Protein AF-A0A7R9GTG5-F1 (afdb_monomer)

Foldseek 3Di:
DWPFDPPDDDDPDDDTDTDDDLCLFVVLLVVLVVVVVVCCVVVVDPPVNDDPVVSVVSNCVVPVDAQAQEDEDEDDDPDPSRPHVSSPPNHDYHYDDHPPPDDPVNVVVSVVVSVPDDDPVVD

InterPro domains:
  IPR036424 Decaprenyl diphosphate synthase-like superfamily [G3DSA:3.40.1180.10] (3-123)
  IPR036424 Decaprenyl diphosphate synthase-like superfamily [SSF64005] (9-117)
  IPR038887 Dehydrodolichyl diphosphate synthase complex subunit Nus1 [PTHR21528] (13-123)

Nearest PDB structures (foldseek):
  7pb1-assembly1_B-2  TM=9.617E-01  e=1.002E-09  Homo sapiens
  6w2l-assembly1_B  TM=9.628E-01  e=1.300E-09  Homo sapiens
  6z1n-assembly1_B-2  TM=9.563E-01  e=3.032E-09  Homo sapiens
  7pb0-assembly1_B-2  TM=9.603E-01  e=3.686E-09  Homo sapiens
  7pax-assembly1_B-2  TM=9.584E-01  e=4.199E-09  Homo sapiens

Radius of gyration: 17.96 Å; Cα contacts (8 Å, |Δi|>4): 85; chains: 1; bounding box: 39×40×47 Å

Solvent-accessible surface area (backbone atoms only — not comparable to full-atom values): 7973 Å² total; per-residue (Å²): 130,84,66,75,71,81,78,90,69,97,56,101,69,87,82,85,66,84,77,85,55,65,57,62,10,66,50,43,54,51,53,51,51,54,49,51,55,48,36,41,72,72,67,77,39,57,79,89,66,69,47,71,65,54,54,49,50,54,49,44,73,76,44,89,61,78,65,48,64,71,41,80,48,60,48,92,66,94,69,70,80,50,58,40,68,78,48,49,76,79,35,45,79,44,84,35,77,55,78,72,87,68,49,70,68,62,55,49,52,52,52,53,55,56,73,69,58,82,86,56,91,91,108

Sequence (123 aa):
MIVSVQTGITSLNKFQVNILSWRDGRGGLVDITSRLCRLVKTAEVKTCEIDQDLIGSLIHSEVNIPDPDLAIYCGKTCSTFGLLPWQIRVTEFLHLPTHHNINVKEFLSLLDRFGCCEQRFGK

Structure (mmCIF, N/CA/C/O backbone):
data_AF-A0A7R9GTG5-F1
#
_entry.id   AF-A0A7R9GTG5-F1
#
loop_
_atom_site.group_PDB
_atom_site.id
_atom_site.type_symbol
_atom_site.label_atom_id
_atom_site.label_alt_id
_atom_site.label_comp_id
_atom_site.label_asym_id
_atom_site.label_entity_id
_atom_site.label_seq_id
_atom_site.pdbx_PDB_ins_code
_atom_site.Cartn_x
_atom_site.Cartn_y
_atom_site.Cartn_z
_atom_site.occupancy
_atom_site.B_iso_or_equiv
_atom_site.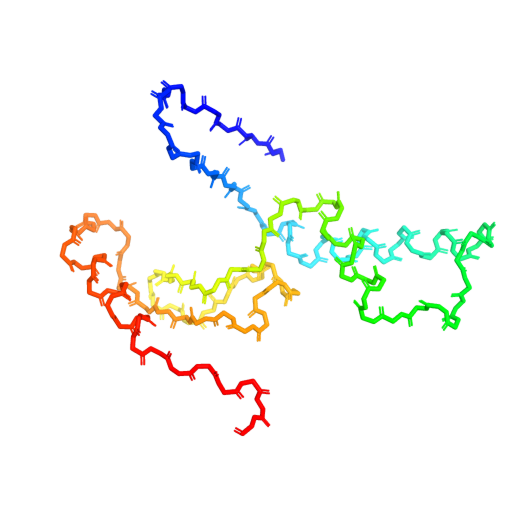auth_seq_id
_atom_site.auth_comp_id
_atom_site.auth_asym_id
_atom_site.auth_atom_id
_atom_site.pdbx_PDB_model_num
ATOM 1 N N . MET A 1 1 ? -2.806 17.246 -1.566 1.00 23.09 1 MET A N 1
ATOM 2 C CA . MET A 1 1 ? -3.626 17.931 -2.586 1.00 23.09 1 MET A CA 1
ATOM 3 C C . MET A 1 1 ? -3.969 16.864 -3.603 1.00 23.09 1 MET A C 1
ATOM 5 O O . MET A 1 1 ? -3.105 16.495 -4.384 1.00 23.09 1 MET A O 1
ATOM 9 N N . ILE A 1 2 ? -5.153 16.264 -3.485 1.00 27.42 2 ILE A N 1
ATOM 10 C CA . ILE A 1 2 ? -5.590 15.218 -4.410 1.00 27.42 2 ILE A CA 1
ATOM 11 C C . ILE A 1 2 ? -6.048 15.944 -5.669 1.00 27.42 2 ILE A C 1
ATOM 13 O O . ILE A 1 2 ? -7.127 16.529 -5.698 1.00 27.42 2 ILE A O 1
ATOM 17 N N . VAL A 1 3 ? -5.188 15.978 -6.682 1.00 24.84 3 VAL A N 1
ATOM 18 C CA . VAL A 1 3 ? -5.597 16.407 -8.016 1.00 24.84 3 VAL A CA 1
ATOM 19 C C . VAL A 1 3 ? -6.054 15.149 -8.738 1.00 24.84 3 VAL A C 1
ATOM 21 O O . VAL A 1 3 ? -5.238 14.375 -9.230 1.00 24.84 3 VAL A O 1
ATOM 24 N N . SER A 1 4 ? -7.366 14.925 -8.761 1.00 28.88 4 SER A N 1
ATOM 25 C CA . SER A 1 4 ? -7.967 14.00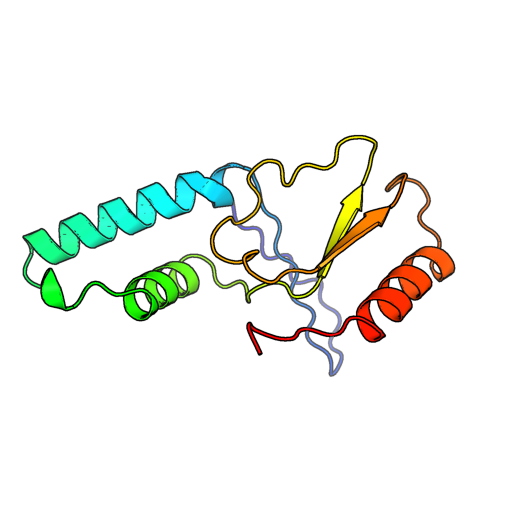3 -9.722 1.00 28.88 4 SER A CA 1
ATOM 26 C C . SER A 1 4 ? -7.885 14.677 -11.089 1.00 28.88 4 SER A C 1
ATOM 28 O O . SER A 1 4 ? -8.659 15.585 -11.393 1.00 28.88 4 SER A O 1
ATOM 30 N N . VAL A 1 5 ? -6.880 14.316 -11.886 1.00 36.28 5 VAL A N 1
ATOM 31 C CA . VAL A 1 5 ? -6.793 14.768 -13.276 1.00 36.28 5 VAL A CA 1
ATOM 32 C C . VAL A 1 5 ? -7.726 13.879 -14.093 1.00 36.28 5 VAL A C 1
ATOM 34 O O . VAL A 1 5 ? -7.372 12.763 -14.461 1.00 36.28 5 VAL A O 1
ATOM 37 N N . GLN A 1 6 ? -8.931 14.370 -14.380 1.00 36.72 6 GLN A N 1
ATOM 38 C CA . GLN A 1 6 ? -9.783 13.790 -15.416 1.00 36.72 6 GLN A CA 1
ATOM 39 C C . GLN A 1 6 ? -9.272 14.272 -16.777 1.00 36.72 6 GLN A C 1
ATOM 41 O O . GLN A 1 6 ? -9.672 15.326 -17.269 1.00 36.72 6 GLN A O 1
ATOM 46 N N . THR A 1 7 ? -8.354 13.525 -17.393 1.00 39.34 7 THR A N 1
ATOM 47 C CA . THR A 1 7 ? -8.049 13.723 -18.813 1.00 39.34 7 THR A CA 1
ATOM 48 C C . THR A 1 7 ? -9.250 13.246 -19.630 1.00 39.34 7 THR A C 1
ATOM 50 O O . THR A 1 7 ? -9.575 12.062 -19.681 1.00 39.34 7 THR A O 1
ATOM 53 N N . GLY A 1 8 ? -9.964 14.200 -20.230 1.00 40.34 8 GLY A N 1
ATOM 54 C CA . GLY A 1 8 ? -11.136 13.947 -21.058 1.00 40.34 8 GLY A CA 1
ATOM 55 C C . GLY A 1 8 ? -10.775 13.224 -22.353 1.00 40.34 8 GLY A C 1
ATOM 56 O O . GLY A 1 8 ? -10.414 13.862 -23.335 1.00 40.34 8 GLY A O 1
ATOM 57 N N . ILE A 1 9 ? -10.923 11.900 -22.363 1.00 42.50 9 ILE A N 1
ATOM 58 C CA . ILE A 1 9 ? -11.169 11.108 -23.571 1.00 42.50 9 ILE A CA 1
ATOM 59 C C . ILE A 1 9 ? -12.310 10.146 -23.243 1.00 42.50 9 ILE A C 1
ATOM 61 O O . ILE A 1 9 ? -12.158 9.204 -22.466 1.00 42.50 9 ILE A O 1
ATOM 65 N N . THR A 1 10 ? -13.480 10.406 -23.819 1.00 48.66 10 THR A N 1
ATOM 66 C CA . THR A 1 10 ? -14.679 9.576 -23.682 1.00 48.66 10 THR A CA 1
ATOM 67 C C . THR A 1 10 ? -14.466 8.262 -24.441 1.00 48.66 10 THR A C 1
ATOM 69 O O . THR A 1 10 ? -14.692 8.184 -25.644 1.00 48.66 10 THR A O 1
ATOM 72 N N . SER A 1 11 ? -13.999 7.223 -23.751 1.00 46.06 11 SER A N 1
ATOM 73 C CA . SER A 1 11 ? -13.970 5.844 -24.252 1.00 46.06 11 SER A CA 1
ATOM 74 C C . SER A 1 11 ? -14.513 4.907 -23.171 1.00 46.06 11 SER A C 1
ATOM 76 O O . SER A 1 11 ? -14.476 5.241 -21.989 1.00 46.06 11 SER A O 1
ATOM 78 N N . LEU A 1 12 ? -15.053 3.751 -23.565 1.00 54.56 12 LEU A N 1
ATOM 79 C CA . LEU A 1 12 ? -15.721 2.763 -22.698 1.0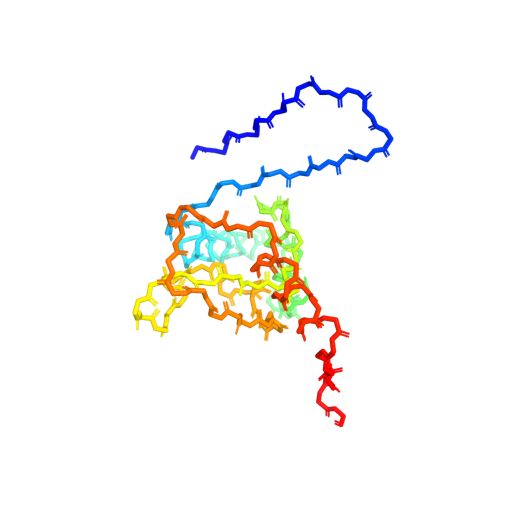0 54.56 12 LEU A CA 1
ATOM 80 C C . LEU A 1 12 ? -14.866 2.227 -21.524 1.00 54.56 12 LEU A C 1
ATOM 82 O O . LEU A 1 12 ? -15.394 1.504 -20.685 1.00 54.56 12 LEU A O 1
ATOM 86 N N . ASN A 1 13 ? -13.592 2.618 -21.418 1.00 54.31 13 ASN A N 1
ATOM 87 C CA . ASN A 1 13 ? -12.688 2.262 -20.330 1.00 54.31 13 ASN A CA 1
ATOM 88 C C . ASN A 1 13 ? -12.345 3.503 -19.491 1.00 54.31 13 ASN A C 1
ATOM 90 O O . ASN A 1 13 ? -11.583 4.372 -19.914 1.00 54.31 13 ASN A O 1
ATOM 94 N N . LYS A 1 14 ? -12.904 3.585 -18.277 1.00 77.06 14 LYS A N 1
ATOM 95 C CA . LYS A 1 14 ? -12.524 4.594 -17.279 1.00 77.06 14 LYS A CA 1
ATOM 96 C C . LYS A 1 14 ? -11.188 4.199 -16.647 1.00 77.06 14 LYS A C 1
ATOM 98 O O . LYS A 1 14 ? -11.130 3.221 -15.910 1.00 77.06 14 LYS A O 1
ATOM 103 N N . PHE A 1 15 ? -10.138 4.974 -16.898 1.00 81.69 15 PHE A N 1
ATOM 104 C CA . PHE A 1 15 ? -8.884 4.890 -16.147 1.00 81.69 15 PHE A CA 1
ATOM 105 C C . PHE A 1 15 ? -8.922 5.890 -14.987 1.00 81.69 15 PHE A C 1
ATOM 107 O O . PHE A 1 15 ? -9.286 7.049 -15.185 1.00 81.69 15 PHE A O 1
ATOM 114 N N . GLN A 1 16 ? -8.543 5.455 -13.785 1.00 84.56 16 GLN A N 1
ATOM 115 C CA . GLN A 1 16 ? -8.386 6.329 -12.622 1.00 84.56 16 GLN A CA 1
ATOM 116 C C . GLN A 1 16 ? -6.899 6.458 -12.294 1.00 84.56 16 GLN A C 1
ATOM 118 O O . GLN A 1 16 ? -6.206 5.457 -12.132 1.00 84.56 16 GLN A O 1
ATOM 123 N N . VAL A 1 17 ? -6.417 7.695 -12.181 1.00 88.44 17 VAL A N 1
ATOM 124 C CA . VAL A 1 17 ? -5.034 7.996 -11.798 1.00 88.44 17 VAL A CA 1
ATOM 125 C C . VAL A 1 17 ? -5.047 8.664 -10.432 1.00 88.44 17 VAL A C 1
ATOM 127 O O . VAL A 1 17 ? -5.687 9.698 -10.253 1.00 88.44 17 VAL A O 1
ATOM 130 N N . ASN A 1 18 ? -4.323 8.082 -9.478 1.00 87.81 18 ASN A N 1
ATOM 131 C CA . ASN A 1 18 ? -4.153 8.634 -8.139 1.00 87.81 18 ASN A CA 1
ATOM 132 C C . ASN A 1 18 ? -2.685 9.029 -7.947 1.00 87.81 18 ASN A C 1
ATOM 134 O O . ASN A 1 18 ? -1.791 8.209 -8.146 1.00 87.81 18 ASN A O 1
ATOM 138 N N . ILE A 1 19 ? -2.436 10.282 -7.563 1.00 90.50 19 ILE A N 1
ATOM 139 C CA . ILE A 1 19 ? -1.090 10.786 -7.268 1.00 90.50 19 ILE A CA 1
ATOM 140 C C . ILE A 1 19 ? -0.928 10.840 -5.754 1.00 90.50 19 ILE A C 1
ATOM 142 O O . ILE A 1 19 ? -1.698 11.513 -5.069 1.00 90.50 19 ILE A O 1
ATOM 146 N N . LEU A 1 20 ? 0.081 10.134 -5.253 1.00 89.38 20 LEU A N 1
ATOM 147 C CA . LEU A 1 20 ? 0.318 9.931 -3.830 1.00 89.38 20 LEU A CA 1
ATOM 148 C C . LEU A 1 20 ? 1.644 10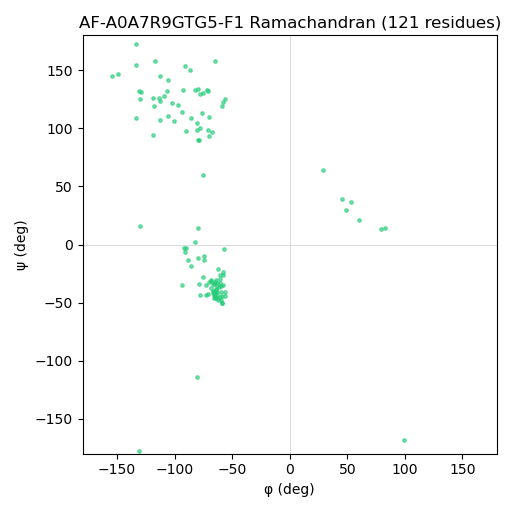.535 -3.385 1.00 89.38 20 LEU A C 1
ATOM 150 O O . LEU A 1 20 ? 2.573 10.735 -4.167 1.00 89.38 20 LEU A O 1
ATOM 154 N N . SER A 1 21 ? 1.724 10.797 -2.091 1.00 88.38 21 SER A N 1
ATOM 155 C CA . SER A 1 21 ? 2.874 11.337 -1.388 1.00 88.38 21 SER A CA 1
ATOM 156 C C . SER A 1 21 ? 3.136 10.549 -0.103 1.00 88.38 21 SER A C 1
ATOM 158 O O . SER A 1 21 ? 2.331 9.734 0.341 1.00 88.38 21 SER A O 1
ATOM 160 N N . TRP A 1 22 ? 4.254 10.841 0.560 1.00 85.44 22 TRP A N 1
ATOM 161 C CA . TRP A 1 22 ? 4.604 10.234 1.849 1.00 85.44 22 TRP A CA 1
ATOM 162 C C . TRP A 1 22 ? 3.553 10.467 2.953 1.00 85.44 22 TRP A C 1
ATOM 164 O O . TRP A 1 22 ? 3.492 9.693 3.910 1.00 85.44 22 TRP A O 1
ATOM 174 N N . ARG A 1 23 ? 2.727 11.520 2.839 1.00 84.81 23 ARG A N 1
ATOM 175 C CA . ARG A 1 23 ? 1.657 11.821 3.806 1.00 84.81 23 ARG A CA 1
ATOM 176 C C . ARG A 1 23 ? 0.520 10.808 3.736 1.00 84.81 23 ARG A C 1
ATOM 178 O O . ARG A 1 23 ? -0.047 10.475 4.771 1.00 84.81 23 ARG A O 1
ATOM 185 N N . ASP A 1 24 ? 0.261 10.280 2.545 1.00 86.56 24 ASP A N 1
ATOM 186 C CA . ASP A 1 24 ? -0.817 9.324 2.280 1.00 86.56 24 ASP A CA 1
ATOM 187 C C . ASP A 1 24 ? -0.492 7.918 2.819 1.00 86.56 24 ASP A C 1
ATOM 189 O O . ASP A 1 24 ? -1.355 7.051 2.874 1.00 86.56 24 ASP A O 1
ATOM 193 N N . GLY A 1 25 ? 0.756 7.690 3.246 1.00 89.00 25 GLY A N 1
ATOM 194 C CA . GLY A 1 25 ? 1.181 6.471 3.922 1.00 89.00 25 GLY A CA 1
ATOM 195 C C . GLY A 1 25 ? 0.830 6.469 5.412 1.00 89.00 25 GLY A C 1
ATOM 196 O O . GLY A 1 25 ? -0.328 6.444 5.819 1.00 89.00 25 GLY A O 1
ATOM 197 N N . ARG A 1 26 ? 1.858 6.486 6.269 1.00 91.56 26 ARG A N 1
ATOM 198 C CA . ARG A 1 26 ? 1.667 6.392 7.731 1.00 91.56 26 ARG A CA 1
ATOM 199 C C . ARG A 1 26 ? 0.904 7.580 8.321 1.00 91.56 26 ARG A C 1
ATOM 201 O O . ARG A 1 26 ? 0.215 7.394 9.315 1.00 91.56 26 ARG A O 1
ATOM 208 N N . GLY A 1 27 ? 1.036 8.770 7.728 1.00 90.75 27 GLY A N 1
ATOM 209 C CA . GLY A 1 27 ? 0.315 9.968 8.169 1.00 90.75 27 GLY A CA 1
ATOM 210 C C . GLY A 1 27 ? -1.197 9.761 8.118 1.00 90.75 27 GLY A C 1
ATOM 211 O O . GLY A 1 27 ? -1.859 9.913 9.138 1.00 90.75 27 GLY A O 1
ATOM 212 N N . GLY A 1 28 ? -1.706 9.274 6.983 1.00 89.25 28 GLY A N 1
ATOM 213 C CA . GLY A 1 28 ? -3.121 8.929 6.827 1.00 89.25 28 GLY A CA 1
ATOM 214 C C . GLY A 1 28 ? -3.617 7.919 7.868 1.00 89.25 28 GLY A C 1
ATOM 215 O O . GLY A 1 28 ? -4.677 8.106 8.453 1.00 89.25 28 GLY A O 1
ATOM 216 N N . LEU A 1 29 ? -2.823 6.893 8.200 1.00 91.38 29 LEU A N 1
ATOM 217 C CA . 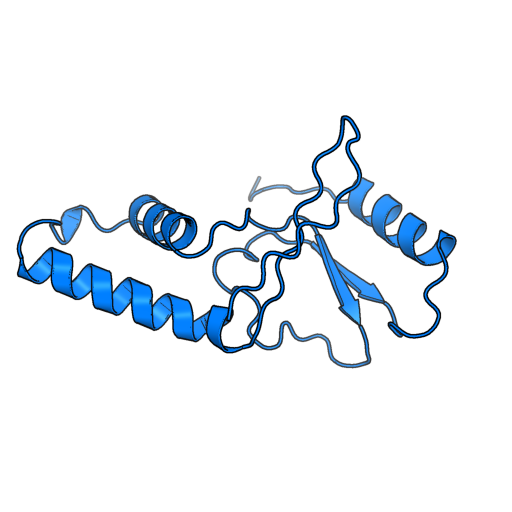LEU A 1 29 ? -3.193 5.937 9.257 1.00 91.38 29 LEU A CA 1
ATOM 218 C C . LEU A 1 29 ? -3.296 6.593 10.644 1.00 91.38 29 LEU A C 1
ATOM 220 O O . LEU A 1 29 ? -4.184 6.252 11.427 1.00 91.38 29 LEU A O 1
ATOM 224 N N . VAL A 1 30 ? -2.406 7.536 10.962 1.00 93.31 30 VAL A N 1
ATOM 225 C CA . VAL A 1 30 ? -2.476 8.305 12.215 1.00 93.31 30 VAL A CA 1
ATOM 226 C C . VAL A 1 30 ? -3.735 9.174 12.251 1.00 93.31 30 VAL A C 1
ATOM 228 O O . VAL A 1 30 ? -4.403 9.233 13.285 1.00 93.31 30 VAL A O 1
ATOM 231 N N . ASP A 1 31 ? -4.098 9.803 11.136 1.00 91.75 31 ASP A N 1
ATOM 232 C CA . ASP A 1 31 ? -5.297 10.641 11.042 1.00 91.75 31 ASP A CA 1
ATOM 233 C C . ASP A 1 31 ? -6.578 9.807 11.231 1.00 91.75 31 ASP A C 1
ATOM 235 O O . ASP A 1 31 ? -7.428 10.146 12.064 1.00 91.75 31 ASP A O 1
ATOM 239 N N . ILE A 1 32 ? -6.662 8.653 10.563 1.00 92.06 32 ILE A N 1
ATOM 240 C CA . ILE A 1 32 ? -7.786 7.708 10.665 1.00 92.06 32 ILE A CA 1
ATOM 241 C C . ILE A 1 32 ? -7.929 7.163 12.083 1.00 92.06 32 ILE A C 1
ATOM 243 O O . ILE A 1 32 ? -9.018 7.168 12.656 1.00 92.06 32 ILE A O 1
ATOM 247 N N . THR A 1 33 ? -6.831 6.710 12.689 1.00 92.94 33 THR A N 1
ATOM 248 C CA . THR A 1 33 ? -6.859 6.179 14.061 1.00 92.94 33 THR A CA 1
ATOM 249 C C . THR A 1 33 ? -7.184 7.266 15.083 1.00 92.94 33 THR A C 1
ATOM 251 O O . THR A 1 33 ? -7.921 7.013 16.039 1.00 92.94 33 THR A O 1
ATOM 254 N N . SER A 1 34 ? -6.737 8.504 14.858 1.00 94.69 34 SER A N 1
ATOM 255 C CA . SER A 1 34 ? -7.121 9.659 15.678 1.00 94.69 34 SER A CA 1
ATOM 256 C C . SER A 1 34 ? -8.616 9.962 15.571 1.00 94.69 34 SER A C 1
ATOM 258 O O . SER A 1 34 ? -9.257 10.276 16.577 1.00 94.69 34 SER A O 1
ATOM 260 N N . ARG A 1 35 ? -9.195 9.842 14.371 1.00 93.50 35 ARG A N 1
ATOM 261 C CA . ARG A 1 35 ? -10.639 9.964 14.142 1.00 93.50 35 ARG A CA 1
ATOM 262 C C . ARG A 1 35 ? -11.411 8.830 14.814 1.00 93.50 35 ARG A C 1
ATOM 264 O O . ARG A 1 35 ? -12.368 9.117 15.529 1.00 93.50 35 ARG A O 1
ATOM 271 N N . LEU A 1 36 ? -10.965 7.583 14.676 1.00 94.75 36 LEU A N 1
ATOM 272 C CA . LEU A 1 36 ? -11.556 6.427 15.356 1.00 94.75 36 LEU A CA 1
ATOM 273 C C . LEU A 1 36 ? -11.584 6.631 16.877 1.00 94.75 36 LEU A C 1
ATOM 275 O O . LEU A 1 36 ? -12.621 6.448 17.507 1.00 94.75 36 LEU A O 1
ATOM 279 N N . CYS A 1 37 ? -10.491 7.128 17.465 1.00 95.38 37 CYS A N 1
ATOM 280 C CA . CYS A 1 37 ? -10.453 7.476 18.888 1.00 95.38 37 CYS A CA 1
ATOM 281 C C . CYS A 1 37 ? -11.522 8.510 19.285 1.00 95.38 37 CYS A C 1
ATOM 283 O O . CYS A 1 37 ? -12.038 8.458 20.401 1.00 95.38 37 CYS A O 1
ATOM 285 N N . ARG A 1 38 ? -11.853 9.471 18.410 1.00 96.00 38 ARG A N 1
ATOM 286 C CA . ARG A 1 38 ? -12.921 10.453 18.672 1.00 96.00 38 ARG A CA 1
ATOM 287 C C . ARG A 1 38 ? -14.304 9.807 18.618 1.00 96.00 38 ARG A C 1
ATOM 289 O O . ARG A 1 38 ? -15.088 10.077 19.517 1.00 96.00 38 ARG A O 1
ATOM 296 N N . LEU A 1 39 ? -14.555 8.928 17.646 1.00 94.69 39 LEU A N 1
ATOM 297 C CA . LEU A 1 39 ? -15.816 8.178 17.527 1.00 94.69 39 LEU A CA 1
ATOM 298 C C . LEU A 1 39 ? -16.067 7.276 18.744 1.00 94.69 39 LEU A C 1
ATOM 300 O O . LEU A 1 39 ? -17.191 7.156 19.225 1.00 94.69 39 LEU A O 1
ATOM 304 N N . VAL A 1 40 ? -15.003 6.691 19.301 1.00 96.81 40 VAL A N 1
ATOM 305 C CA . VAL A 1 40 ? -15.094 5.933 20.556 1.00 96.81 40 VAL A CA 1
ATOM 306 C C . VAL A 1 40 ? -15.449 6.844 21.732 1.00 96.81 40 VAL A C 1
ATOM 308 O O . VAL A 1 40 ? -16.282 6.491 22.565 1.00 96.81 40 VAL A O 1
ATOM 311 N N . LYS A 1 41 ? -14.861 8.045 21.799 1.00 96.69 41 LYS A N 1
ATOM 312 C CA . LYS A 1 41 ? -15.168 9.027 22.853 1.00 96.69 41 LYS A CA 1
ATOM 313 C C . LYS A 1 41 ? -16.604 9.548 22.788 1.00 96.69 41 LYS A C 1
ATOM 315 O O . LYS A 1 41 ? -17.172 9.826 23.839 1.00 96.69 41 LYS A O 1
ATOM 320 N N . THR A 1 42 ? -17.177 9.692 21.595 1.00 97.00 42 THR A N 1
ATOM 321 C CA . THR A 1 42 ? -18.580 10.098 21.398 1.00 97.00 42 THR A CA 1
ATOM 322 C C . THR A 1 42 ? -19.566 8.933 21.523 1.00 97.00 42 THR A C 1
ATOM 324 O O . THR A 1 42 ? -20.767 9.148 21.388 1.00 97.00 42 THR A O 1
ATOM 327 N N . ALA A 1 43 ? -19.079 7.723 21.838 1.00 93.88 43 ALA A N 1
ATOM 328 C CA . ALA A 1 43 ? -19.852 6.484 21.932 1.00 93.88 43 ALA A CA 1
ATOM 329 C C . ALA A 1 43 ? -20.567 6.075 20.627 1.00 93.88 43 ALA A C 1
ATOM 331 O O . ALA A 1 43 ? -21.508 5.283 20.662 1.00 93.88 43 ALA A O 1
ATOM 332 N N . GLU A 1 44 ? -20.098 6.576 19.479 1.00 94.06 44 GLU A N 1
ATOM 333 C CA . GLU A 1 44 ? -20.559 6.163 18.146 1.00 94.06 44 GLU A CA 1
ATOM 334 C C . GLU A 1 44 ? -19.999 4.790 17.748 1.00 94.06 44 GLU A C 1
ATOM 336 O O . GLU A 1 44 ? -20.633 4.062 16.992 1.00 94.06 44 GLU A O 1
ATOM 341 N N . VAL A 1 45 ? -18.820 4.437 18.272 1.00 95.00 45 VAL A N 1
ATOM 342 C CA . VAL A 1 45 ? -18.156 3.142 18.066 1.00 95.00 45 VAL A CA 1
ATOM 343 C C . VAL A 1 45 ? -17.721 2.586 19.417 1.00 95.00 45 VAL A C 1
ATOM 345 O O . VAL A 1 45 ? -17.088 3.281 20.213 1.00 95.00 45 VAL A O 1
ATOM 348 N N . LYS A 1 46 ? -18.013 1.319 19.695 1.00 95.06 46 LYS A N 1
ATOM 349 C CA . LYS A 1 46 ? -17.517 0.625 20.887 1.00 95.06 46 LYS A CA 1
ATOM 350 C C . LYS A 1 46 ? -16.149 0.023 20.611 1.00 95.06 46 LYS A C 1
ATOM 352 O O . LYS A 1 46 ? -15.844 -0.424 19.513 1.00 95.06 46 LYS A O 1
ATOM 357 N N . THR A 1 47 ? -15.323 -0.078 21.646 1.00 94.06 47 THR A N 1
ATOM 358 C CA . THR A 1 47 ? -13.980 -0.669 21.529 1.00 94.06 47 THR A CA 1
ATOM 359 C C . THR A 1 47 ? -13.995 -2.130 21.080 1.00 94.06 47 THR A C 1
ATOM 361 O O . THR A 1 47 ? -13.066 -2.561 20.409 1.00 94.06 47 THR A O 1
ATOM 364 N N . CYS A 1 48 ? -15.045 -2.885 21.411 1.00 94.94 48 CYS A N 1
ATOM 365 C CA . CYS A 1 48 ? -15.223 -4.272 20.979 1.00 94.94 48 CYS A CA 1
ATOM 366 C C . CYS A 1 48 ? -15.627 -4.418 19.503 1.00 94.94 48 CYS A C 1
ATOM 368 O O . CYS A 1 48 ? -15.590 -5.526 18.986 1.00 94.94 48 CYS A O 1
ATOM 370 N N . GLU A 1 49 ? -16.039 -3.328 18.853 1.00 93.44 49 GLU A N 1
ATOM 371 C CA . GLU A 1 49 ? -16.386 -3.290 17.425 1.00 93.44 49 GLU A CA 1
ATOM 372 C C . GLU A 1 49 ? -15.160 -2.953 16.561 1.00 93.44 49 GLU A C 1
ATOM 374 O O . GLU A 1 49 ? -15.254 -2.918 15.340 1.00 93.44 49 GLU A O 1
ATOM 379 N N . ILE A 1 50 ? -14.004 -2.680 17.182 1.00 95.75 50 ILE A N 1
ATOM 380 C CA . ILE A 1 50 ? -12.771 -2.370 16.461 1.00 95.75 50 ILE A CA 1
ATOM 381 C C . ILE A 1 50 ? -12.128 -3.670 15.988 1.00 95.75 50 ILE A C 1
ATOM 383 O O . ILE A 1 50 ? -11.475 -4.376 16.756 1.00 95.75 50 ILE A O 1
ATOM 387 N N . ASP A 1 51 ? -12.265 -3.931 14.697 1.00 95.94 51 ASP A N 1
ATOM 388 C CA . ASP A 1 51 ? -11.619 -5.024 13.988 1.00 95.94 51 ASP A CA 1
ATOM 389 C C . ASP A 1 51 ? -10.934 -4.532 12.698 1.00 95.94 51 ASP A C 1
ATOM 391 O O . ASP A 1 51 ? -10.864 -3.333 12.399 1.00 95.94 51 ASP A O 1
ATOM 395 N N . GLN A 1 52 ? -10.355 -5.471 11.946 1.00 93.31 52 GLN A N 1
ATOM 396 C CA . GLN A 1 52 ? -9.658 -5.174 10.697 1.00 93.31 52 GLN A CA 1
ATOM 397 C C . GLN A 1 52 ? -10.607 -4.629 9.617 1.00 93.31 52 GLN A C 1
ATOM 399 O O . GLN A 1 52 ? -10.186 -3.786 8.822 1.00 93.31 52 GLN A O 1
ATOM 404 N N . ASP A 1 53 ? -11.867 -5.065 9.605 1.00 93.81 53 ASP A N 1
ATOM 405 C CA . ASP A 1 53 ? -12.855 -4.668 8.603 1.00 93.81 53 ASP A CA 1
ATOM 406 C C . ASP A 1 53 ? -13.310 -3.224 8.829 1.00 93.81 53 ASP A C 1
ATOM 408 O O . ASP A 1 53 ? -13.330 -2.425 7.887 1.00 93.81 53 ASP A O 1
ATOM 412 N N . LEU A 1 54 ? -13.569 -2.836 10.082 1.00 93.62 54 LEU A N 1
ATOM 413 C CA . LEU A 1 54 ? -13.872 -1.454 10.440 1.00 93.62 54 LEU A CA 1
ATOM 414 C C . LEU A 1 54 ? -12.720 -0.526 10.047 1.00 93.62 54 LEU A C 1
ATOM 416 O O . LEU A 1 54 ? -12.943 0.478 9.367 1.00 93.62 54 LEU A O 1
ATOM 420 N N . ILE A 1 55 ? -11.483 -0.866 10.423 1.00 92.44 55 ILE A N 1
ATOM 421 C CA . ILE A 1 55 ? -10.304 -0.060 10.072 1.00 92.44 55 ILE A CA 1
ATOM 422 C C . ILE A 1 55 ? -10.151 0.027 8.548 1.00 92.44 55 ILE A C 1
ATOM 424 O O . ILE A 1 55 ? -9.949 1.118 8.010 1.00 92.44 55 ILE A O 1
ATOM 428 N N . GLY A 1 56 ? -10.304 -1.097 7.843 1.00 91.38 56 GLY A N 1
ATOM 429 C CA . GLY A 1 56 ? -10.240 -1.157 6.385 1.00 91.38 56 GLY A CA 1
ATOM 430 C C . GLY A 1 56 ? -11.293 -0.278 5.707 1.00 91.38 56 GLY A C 1
ATOM 431 O O . GLY A 1 56 ? -10.970 0.424 4.747 1.00 91.38 56 GLY A O 1
ATOM 432 N N . SER A 1 57 ? -12.521 -0.257 6.233 1.00 90.56 57 SER A N 1
ATOM 433 C CA . SER A 1 57 ? -13.612 0.582 5.723 1.00 90.56 57 SER A CA 1
ATOM 434 C C . SER A 1 57 ? -13.345 2.077 5.925 1.00 90.56 57 SER A C 1
ATOM 436 O O . SER A 1 57 ? -13.580 2.875 5.015 1.00 90.56 57 SER A O 1
ATOM 438 N N . LEU A 1 58 ? -12.777 2.463 7.074 1.00 90.69 58 LEU A N 1
ATOM 439 C CA . LEU A 1 58 ? -12.395 3.847 7.350 1.00 90.69 58 LEU A CA 1
ATOM 440 C C . LEU A 1 58 ? -11.285 4.306 6.401 1.00 90.69 58 LEU A C 1
ATOM 442 O O . LEU A 1 58 ? -11.396 5.386 5.820 1.00 90.69 58 LEU A O 1
ATOM 446 N N . ILE A 1 59 ? -10.271 3.463 6.176 1.00 89.50 59 ILE A N 1
ATOM 447 C CA . ILE A 1 59 ? -9.191 3.733 5.218 1.00 89.50 59 ILE A CA 1
ATOM 448 C C . ILE A 1 59 ? -9.741 3.918 3.803 1.00 89.50 59 ILE A C 1
ATOM 450 O O . ILE A 1 59 ? -9.419 4.919 3.167 1.00 89.50 59 ILE A O 1
ATOM 454 N N . HIS A 1 60 ? -10.612 3.023 3.332 1.00 86.56 60 HIS A N 1
ATOM 455 C CA . HIS A 1 60 ? -11.233 3.145 2.007 1.00 86.56 60 HIS A CA 1
ATOM 456 C C . HIS A 1 60 ? -12.113 4.396 1.873 1.00 86.56 60 HIS A C 1
ATOM 458 O O . HIS A 1 60 ? -12.188 4.986 0.797 1.00 86.56 60 HIS A O 1
ATOM 464 N N . SER A 1 61 ? -12.770 4.826 2.957 1.00 84.38 61 SER A N 1
ATOM 465 C CA . SER A 1 61 ? -13.611 6.028 2.940 1.00 84.38 61 SER A CA 1
ATOM 466 C C . SER A 1 61 ? -12.812 7.325 2.772 1.00 84.38 61 SER A C 1
ATOM 468 O O . SER A 1 61 ? -13.316 8.285 2.192 1.00 84.38 61 SER A O 1
ATOM 470 N N . GLU A 1 62 ? -11.572 7.358 3.267 1.00 79.38 62 GLU A N 1
ATOM 471 C CA . GLU A 1 62 ? -10.696 8.533 3.186 1.00 79.38 62 GLU A CA 1
ATOM 472 C C . GLU A 1 62 ? -9.780 8.490 1.959 1.00 79.38 62 GLU A C 1
ATOM 474 O O . GLU A 1 62 ? -9.504 9.519 1.340 1.00 79.38 62 GLU A O 1
ATOM 479 N N . VAL A 1 63 ? -9.347 7.290 1.575 1.00 74.25 63 VAL A N 1
ATOM 480 C CA . VAL A 1 63 ? -8.477 7.027 0.433 1.00 74.25 63 VAL A CA 1
ATOM 481 C C . VAL A 1 63 ? -9.244 6.124 -0.528 1.00 74.25 63 VAL A C 1
ATOM 483 O O . VAL A 1 63 ? -9.229 4.905 -0.394 1.00 74.25 63 VAL A O 1
ATOM 486 N N . ASN A 1 64 ? -9.921 6.726 -1.512 1.00 77.62 64 ASN A N 1
ATOM 487 C CA . ASN A 1 64 ? -10.689 6.001 -2.534 1.00 77.62 64 ASN A CA 1
ATOM 488 C C . ASN A 1 64 ? -9.766 5.349 -3.585 1.00 77.62 64 ASN A C 1
ATOM 490 O O . ASN A 1 64 ? -9.783 5.697 -4.772 1.00 77.62 64 ASN A O 1
ATOM 494 N N . ILE A 1 65 ? -8.893 4.458 -3.119 1.00 80.62 65 ILE A N 1
ATOM 495 C CA . ILE A 1 65 ? -7.907 3.732 -3.913 1.00 80.62 65 ILE A CA 1
ATOM 496 C C . ILE A 1 65 ? -8.050 2.254 -3.555 1.00 80.62 65 ILE A C 1
ATOM 498 O O . ILE A 1 65 ? -7.969 1.929 -2.370 1.00 80.62 65 ILE A O 1
ATOM 502 N N . PRO A 1 66 ? -8.265 1.369 -4.543 1.00 85.56 66 PRO A N 1
ATOM 503 C CA . PRO A 1 66 ? -8.285 -0.063 -4.288 1.00 85.56 66 PRO A CA 1
ATOM 504 C C . PRO A 1 66 ? -6.908 -0.549 -3.822 1.00 85.56 66 PRO A C 1
ATOM 506 O O . PRO A 1 66 ? -5.884 0.076 -4.115 1.00 85.56 66 PRO A O 1
ATOM 509 N N . ASP A 1 67 ? -6.879 -1.690 -3.140 1.00 90.69 67 ASP A N 1
ATOM 510 C CA . ASP A 1 67 ? -5.623 -2.371 -2.834 1.00 90.69 67 ASP A CA 1
ATOM 511 C C . ASP A 1 67 ? -4.881 -2.690 -4.150 1.00 90.69 67 ASP A C 1
ATOM 513 O O . ASP A 1 67 ? -5.464 -3.318 -5.035 1.00 90.69 67 ASP A O 1
ATOM 517 N N . PRO A 1 68 ? -3.634 -2.223 -4.343 1.00 92.69 68 PRO A N 1
ATOM 518 C CA . PRO A 1 68 ? -2.924 -2.439 -5.596 1.00 92.69 68 PRO A CA 1
ATOM 519 C C . PRO A 1 68 ? -2.427 -3.883 -5.693 1.00 92.69 68 PRO A C 1
ATOM 521 O O . PRO A 1 68 ? -1.735 -4.363 -4.799 1.00 92.69 68 PRO A O 1
ATOM 524 N N . ASP A 1 69 ? -2.694 -4.558 -6.808 1.00 95.38 69 ASP A N 1
ATOM 525 C CA . ASP A 1 69 ? -2.209 -5.930 -7.009 1.00 95.38 69 ASP A CA 1
ATOM 526 C C . ASP A 1 69 ? -0.730 -5.981 -7.429 1.00 95.38 69 ASP A C 1
ATOM 528 O O . ASP A 1 69 ? 0.007 -6.881 -7.030 1.00 95.38 69 ASP A O 1
ATOM 532 N N . LEU A 1 70 ? -0.279 -4.985 -8.199 1.00 95.88 70 LEU A N 1
ATOM 533 C CA . LEU A 1 70 ? 1.078 -4.876 -8.738 1.00 95.88 70 LEU A CA 1
ATOM 534 C C . LEU A 1 70 ? 1.684 -3.501 -8.428 1.00 95.88 70 LEU A C 1
ATOM 536 O O . LEU A 1 70 ? 1.094 -2.464 -8.733 1.00 95.88 70 LEU A O 1
ATOM 540 N N . ALA A 1 71 ? 2.911 -3.494 -7.913 1.00 95.56 71 ALA A N 1
ATOM 541 C CA . ALA A 1 71 ? 3.752 -2.314 -7.775 1.00 95.56 71 ALA A CA 1
ATOM 542 C C . ALA A 1 71 ? 5.030 -2.467 -8.607 1.00 95.56 71 ALA A C 1
ATOM 544 O O . ALA A 1 71 ? 5.858 -3.345 -8.363 1.00 95.56 71 ALA A O 1
ATOM 545 N N . ILE A 1 72 ? 5.227 -1.562 -9.566 1.00 95.62 72 ILE A N 1
ATOM 546 C CA . ILE A 1 72 ? 6.486 -1.448 -10.306 1.00 95.62 72 ILE A CA 1
ATOM 547 C C . ILE A 1 72 ? 7.345 -0.398 -9.608 1.00 95.62 72 ILE A C 1
ATOM 549 O O . ILE A 1 72 ? 6.996 0.783 -9.595 1.00 95.62 72 ILE A O 1
ATOM 553 N N . TYR A 1 73 ? 8.472 -0.812 -9.031 1.00 94.75 73 TYR A N 1
ATOM 554 C CA . TYR A 1 73 ? 9.392 0.106 -8.361 1.00 94.75 73 TYR A CA 1
ATOM 555 C C . TYR A 1 73 ? 10.644 0.343 -9.201 1.00 94.75 73 TYR A C 1
ATOM 557 O O . TYR A 1 73 ? 11.168 -0.570 -9.839 1.00 94.75 73 TYR A O 1
ATOM 565 N N . CYS A 1 74 ? 11.125 1.588 -9.195 1.00 93.69 74 CYS A N 1
ATOM 566 C CA . CYS A 1 74 ? 12.244 2.018 -10.024 1.00 93.69 74 CYS A CA 1
ATOM 567 C C . CYS A 1 74 ? 13.487 2.378 -9.206 1.00 93.69 74 CYS A C 1
ATOM 569 O O . CYS A 1 74 ? 13.383 2.984 -8.140 1.00 93.69 74 CYS A O 1
ATOM 571 N N . GLY A 1 75 ? 14.674 2.092 -9.748 1.00 91.50 75 GLY A N 1
ATOM 572 C CA . GLY A 1 75 ? 15.958 2.496 -9.161 1.00 91.50 75 GLY A CA 1
ATOM 573 C C . GLY A 1 75 ? 16.657 1.393 -8.365 1.00 91.50 75 GLY A C 1
ATOM 574 O O . GLY A 1 75 ? 16.318 0.224 -8.467 1.00 91.50 75 GLY A O 1
ATOM 575 N N . LYS A 1 76 ? 17.698 1.741 -7.601 1.00 90.81 76 LYS A N 1
ATOM 576 C CA . LYS A 1 76 ? 18.590 0.747 -6.963 1.00 90.81 76 LYS A CA 1
ATOM 577 C C . LYS A 1 76 ? 18.100 0.241 -5.606 1.00 90.81 76 LYS A C 1
ATOM 579 O O . LYS A 1 76 ? 18.583 -0.778 -5.124 1.00 90.81 76 LYS A O 1
ATOM 584 N N . THR A 1 77 ? 17.185 0.968 -4.976 1.00 92.31 77 THR A N 1
ATOM 585 C CA . THR A 1 77 ? 16.751 0.686 -3.609 1.00 92.31 77 THR A CA 1
ATOM 586 C C . THR A 1 77 ? 15.465 -0.124 -3.632 1.00 92.31 77 THR A C 1
ATOM 588 O O . THR A 1 77 ? 14.444 0.353 -4.118 1.00 92.31 77 THR A O 1
ATOM 591 N N . CYS A 1 78 ? 15.503 -1.324 -3.058 1.00 90.69 78 CYS A N 1
ATOM 592 C CA . CYS A 1 78 ? 14.301 -2.102 -2.777 1.00 90.69 78 CYS A CA 1
ATOM 593 C C . CYS A 1 78 ? 13.657 -1.569 -1.487 1.00 90.69 78 CYS A C 1
ATOM 595 O O . CYS A 1 78 ? 14.032 -1.955 -0.382 1.00 90.69 78 CYS A O 1
ATOM 597 N N . SER A 1 79 ? 12.764 -0.588 -1.624 1.00 91.75 79 SER A N 1
ATOM 598 C CA . SER A 1 79 ? 12.019 0.009 -0.513 1.00 91.75 79 SER A CA 1
ATOM 599 C C . SER A 1 79 ? 10.702 0.585 -1.016 1.00 91.75 79 SER A C 1
ATOM 601 O O . SER A 1 79 ? 10.639 1.148 -2.106 1.00 91.75 79 SER A O 1
ATOM 603 N N . THR A 1 80 ? 9.659 0.497 -0.194 1.00 92.12 80 THR A N 1
ATOM 604 C CA . THR A 1 80 ? 8.343 1.082 -0.490 1.00 92.12 80 THR A CA 1
ATOM 605 C C . THR A 1 80 ? 8.293 2.582 -0.219 1.00 92.12 80 THR A C 1
ATOM 607 O O . THR A 1 80 ? 7.311 3.231 -0.561 1.00 92.12 80 THR A O 1
ATOM 610 N N . PHE A 1 81 ? 9.312 3.139 0.450 1.00 91.12 81 PHE A N 1
ATOM 611 C CA . PHE A 1 81 ? 9.365 4.545 0.873 1.00 91.12 81 PHE A CA 1
ATOM 612 C C . PHE A 1 81 ? 8.094 5.029 1.600 1.00 91.12 81 PHE A C 1
ATOM 614 O O . PHE A 1 81 ? 7.756 6.210 1.576 1.00 91.12 81 PHE A O 1
ATOM 621 N N . GLY A 1 82 ? 7.402 4.113 2.289 1.00 90.44 82 GLY A N 1
ATOM 622 C CA . GLY A 1 82 ? 6.184 4.415 3.040 1.00 90.44 82 GLY A CA 1
ATOM 623 C C . GLY A 1 82 ? 4.902 4.458 2.208 1.00 90.44 82 GLY A C 1
ATOM 624 O O . GLY A 1 82 ? 3.898 4.944 2.722 1.00 90.44 82 GLY A O 1
ATOM 625 N N . LEU A 1 83 ? 4.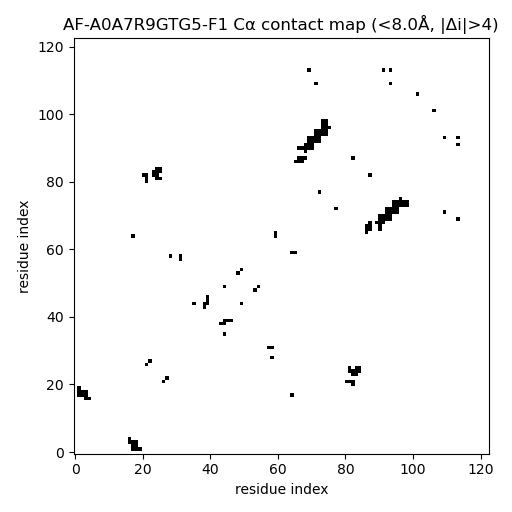915 3.953 0.970 1.00 90.56 83 LEU A N 1
ATOM 626 C CA . LEU A 1 83 ? 3.725 3.833 0.129 1.00 90.56 83 LEU A CA 1
ATOM 627 C C . LEU A 1 83 ? 2.655 2.962 0.808 1.00 90.56 83 LEU A C 1
ATOM 629 O O . LEU A 1 83 ? 2.914 1.798 1.095 1.00 90.56 83 LEU A O 1
ATOM 633 N N . LEU A 1 84 ? 1.480 3.555 1.054 1.00 91.44 84 LEU A N 1
ATOM 634 C CA . LEU A 1 84 ? 0.213 2.915 1.447 1.00 91.44 84 LEU A CA 1
ATOM 635 C C . LEU A 1 84 ? 0.337 1.597 2.251 1.00 91.44 84 LEU A C 1
ATOM 637 O O . LEU A 1 84 ? -0.091 0.550 1.766 1.00 91.44 84 LEU A O 1
ATOM 641 N N . PRO A 1 85 ? 0.902 1.609 3.476 1.00 91.94 85 PRO A N 1
ATOM 642 C CA . PRO A 1 85 ? 1.297 0.380 4.175 1.00 91.94 85 PRO A CA 1
ATOM 643 C C . PRO A 1 85 ? 0.169 -0.631 4.421 1.00 91.94 85 PRO A C 1
ATOM 645 O O . PRO A 1 85 ? 0.443 -1.818 4.550 1.00 91.94 85 PRO A O 1
ATOM 648 N N . TRP A 1 86 ? -1.081 -0.169 4.510 1.00 92.19 86 TRP A N 1
ATOM 649 C CA . TRP A 1 86 ? -2.246 -1.033 4.706 1.00 92.19 86 TRP A CA 1
ATOM 650 C C . TRP A 1 86 ? -2.680 -1.728 3.411 1.00 92.19 86 TRP A C 1
ATOM 652 O O . TRP A 1 86 ? -2.976 -2.925 3.394 1.00 92.19 86 TRP A O 1
ATOM 662 N N . GLN A 1 87 ? -2.698 -0.969 2.318 1.00 92.56 87 GLN A N 1
ATOM 663 C CA . GLN A 1 87 ? -3.183 -1.420 1.022 1.00 92.56 87 GLN A CA 1
ATOM 664 C C . GLN A 1 87 ? -2.207 -2.400 0.368 1.00 92.56 87 GLN A C 1
ATOM 666 O O . GLN A 1 87 ? -2.633 -3.365 -0.258 1.00 92.56 87 GLN A O 1
ATOM 671 N N . ILE A 1 88 ? -0.895 -2.217 0.565 1.00 94.12 88 ILE A N 1
ATOM 672 C CA . ILE A 1 88 ? 0.122 -3.015 -0.140 1.00 94.12 88 ILE A CA 1
ATOM 673 C C . ILE A 1 88 ? 0.383 -4.420 0.439 1.00 94.12 88 ILE A C 1
ATOM 675 O O . ILE A 1 88 ? 1.394 -5.049 0.126 1.00 94.12 88 ILE A O 1
ATOM 679 N N . ARG A 1 89 ? -0.491 -4.923 1.322 1.00 93.19 89 ARG A N 1
ATOM 680 C CA . ARG A 1 89 ? -0.268 -6.151 2.118 1.00 93.19 89 ARG A CA 1
ATOM 681 C C . ARG A 1 89 ? -0.073 -7.430 1.292 1.00 93.19 89 ARG A C 1
ATOM 683 O O . ARG A 1 89 ? 0.538 -8.373 1.782 1.00 93.19 89 ARG A O 1
ATOM 690 N N . VAL A 1 90 ? -0.615 -7.469 0.075 1.00 94.75 90 VAL A N 1
ATOM 691 C CA . VAL A 1 90 ? -0.539 -8.611 -0.860 1.00 94.75 90 VAL A CA 1
ATOM 692 C C . VAL A 1 90 ? -0.083 -8.187 -2.261 1.00 94.75 90 VAL A C 1
ATOM 694 O O . VAL A 1 90 ? -0.248 -8.935 -3.222 1.00 94.75 90 VAL A O 1
ATOM 697 N N . THR A 1 91 ? 0.483 -6.985 -2.380 1.00 95.75 91 THR A N 1
ATOM 698 C CA . THR A 1 91 ? 0.960 -6.438 -3.651 1.00 95.75 91 THR A CA 1
ATOM 699 C C . THR A 1 91 ? 2.223 -7.151 -4.108 1.00 95.75 91 THR A C 1
ATOM 701 O O . THR A 1 91 ? 3.181 -7.276 -3.343 1.00 95.75 91 THR A O 1
ATOM 704 N N . GLU A 1 92 ? 2.261 -7.548 -5.375 1.00 96.69 92 GLU A N 1
ATOM 705 C CA . GLU A 1 92 ? 3.470 -8.059 -6.012 1.00 96.69 92 GLU A CA 1
ATOM 706 C C . GLU A 1 92 ? 4.398 -6.896 -6.385 1.00 96.69 92 GLU A C 1
ATOM 708 O O . GLU A 1 92 ? 3.975 -5.936 -7.032 1.00 96.69 92 GLU A O 1
ATOM 713 N N . PHE A 1 93 ? 5.674 -6.967 -6.001 1.00 96.06 93 PHE A N 1
ATOM 714 C CA . PHE A 1 93 ? 6.654 -5.915 -6.287 1.00 96.06 93 PHE A CA 1
ATOM 715 C C . PHE A 1 93 ? 7.606 -6.345 -7.396 1.00 96.06 93 PHE A C 1
ATOM 717 O O . PHE A 1 93 ? 8.492 -7.173 -7.188 1.00 96.06 93 PHE A O 1
ATOM 724 N N . LEU A 1 94 ? 7.490 -5.713 -8.563 1.00 96.00 94 LEU A N 1
ATOM 725 C CA . LEU A 1 94 ? 8.391 -5.956 -9.683 1.00 96.00 94 LEU A CA 1
ATOM 726 C C . LEU A 1 94 ? 9.365 -4.798 -9.878 1.00 96.00 94 LEU A C 1
ATOM 728 O O . LEU A 1 94 ? 9.000 -3.623 -9.920 1.00 96.00 94 LEU A O 1
ATOM 732 N N . HIS A 1 95 ? 10.637 -5.156 -10.017 1.00 95.00 95 HIS A N 1
ATOM 733 C CA . HIS A 1 95 ? 11.708 -4.193 -10.210 1.00 95.00 95 HIS A CA 1
ATOM 734 C C . HIS A 1 95 ? 11.821 -3.751 -11.665 1.00 95.00 95 HIS A C 1
ATOM 736 O O . HIS A 1 95 ? 11.916 -4.586 -12.567 1.00 95.00 95 HIS A O 1
ATOM 742 N N . LEU A 1 96 ? 11.924 -2.440 -11.865 1.00 94.00 96 LEU A N 1
ATOM 743 C CA . LEU A 1 96 ? 12.365 -1.825 -13.106 1.00 94.00 96 LEU A CA 1
ATOM 744 C C . LEU A 1 96 ? 13.648 -1.007 -12.841 1.00 94.00 96 LEU A C 1
ATOM 746 O O . LEU A 1 96 ? 13.657 -0.141 -11.968 1.00 94.00 96 LEU A O 1
ATOM 750 N N . PRO A 1 97 ? 14.760 -1.217 -13.566 1.00 92.12 97 PRO A N 1
ATOM 751 C CA . PRO A 1 97 ? 16.017 -0.528 -13.254 1.00 92.12 97 PRO A CA 1
ATOM 752 C C . PRO A 1 97 ? 15.936 1.006 -13.317 1.00 92.12 97 PRO A C 1
ATOM 754 O O . PRO A 1 97 ? 16.572 1.693 -12.516 1.00 92.12 97 PRO A O 1
ATOM 757 N N . THR A 1 98 ? 15.150 1.551 -14.249 1.00 92.38 98 THR A N 1
ATOM 758 C CA . THR A 1 98 ? 14.992 2.993 -14.465 1.00 92.38 98 THR A CA 1
ATOM 759 C C . THR A 1 98 ? 13.595 3.322 -14.982 1.00 92.38 98 THR A C 1
ATOM 761 O O . THR A 1 98 ? 13.019 2.556 -15.745 1.00 92.38 98 THR A O 1
ATOM 764 N N . HIS A 1 99 ? 13.071 4.484 -14.590 1.00 91.25 99 HIS A N 1
ATOM 765 C CA . HIS A 1 99 ? 11.819 5.020 -15.128 1.00 91.25 99 HIS A CA 1
ATOM 766 C C . HIS A 1 99 ? 12.036 5.929 -16.351 1.00 91.25 99 HIS A C 1
ATOM 768 O O . HIS A 1 99 ? 11.079 6.394 -16.965 1.00 91.25 99 HIS A O 1
ATOM 774 N N . HIS A 1 100 ? 13.291 6.226 -16.699 1.00 94.25 100 HIS A N 1
ATOM 775 C CA . HIS A 1 100 ? 13.620 7.011 -17.884 1.00 94.25 100 HIS A CA 1
ATOM 776 C C . HIS A 1 100 ? 13.549 6.134 -19.134 1.00 94.25 100 HIS A C 1
ATOM 778 O O . HIS A 1 100 ? 14.141 5.057 -19.153 1.00 94.25 100 HIS A O 1
ATOM 784 N N . ASN A 1 101 ? 12.900 6.633 -20.189 1.00 93.44 101 ASN A N 1
ATOM 785 C CA . ASN A 1 101 ? 12.804 5.974 -21.497 1.00 93.44 101 ASN A CA 1
ATOM 786 C C . ASN A 1 101 ? 12.272 4.528 -21.438 1.00 93.44 101 ASN A C 1
ATOM 788 O O . ASN A 1 101 ? 12.725 3.684 -22.210 1.00 93.44 101 ASN A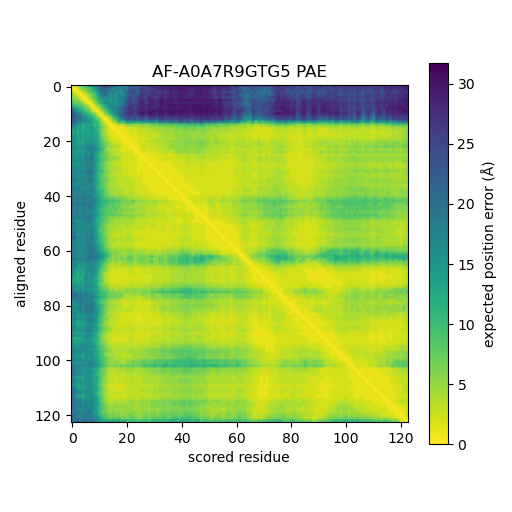 O 1
ATOM 792 N N . ILE A 1 102 ? 11.313 4.251 -20.542 1.00 92.19 102 ILE A N 1
ATOM 793 C CA . ILE A 1 102 ? 10.653 2.938 -20.459 1.00 92.19 102 ILE A CA 1
ATOM 794 C C . ILE A 1 102 ? 10.053 2.607 -21.819 1.00 92.19 102 ILE A C 1
ATOM 796 O O . ILE A 1 102 ? 9.253 3.378 -22.358 1.00 92.19 102 ILE A O 1
ATOM 800 N N . ASN A 1 103 ? 10.413 1.448 -22.363 1.00 91.31 103 ASN A N 1
ATOM 801 C CA . ASN A 1 103 ? 9.815 0.986 -23.602 1.00 91.31 103 ASN A CA 1
ATOM 802 C C . ASN A 1 103 ? 8.574 0.116 -23.330 1.00 91.31 103 ASN A C 1
ATOM 804 O O . ASN A 1 103 ? 8.443 -0.533 -22.292 1.00 91.31 103 ASN A O 1
ATOM 808 N N . VAL A 1 104 ? 7.649 0.073 -24.292 1.00 95.50 104 VAL A N 1
ATOM 809 C CA . VAL A 1 104 ? 6.394 -0.688 -24.150 1.00 95.50 104 VAL A CA 1
ATOM 810 C C . VAL A 1 104 ? 6.650 -2.185 -23.934 1.00 95.50 104 VAL A C 1
ATOM 812 O O . VAL A 1 104 ? 5.907 -2.823 -23.199 1.00 95.50 104 VAL A O 1
ATOM 815 N N . LYS A 1 105 ? 7.711 -2.756 -24.518 1.00 95.69 105 LYS A N 1
ATOM 816 C CA . LYS A 1 105 ? 8.041 -4.182 -24.357 1.00 95.69 105 LYS A CA 1
ATOM 817 C C . LYS A 1 105 ? 8.500 -4.510 -22.932 1.00 95.69 105 LYS A C 1
ATOM 819 O O . LYS A 1 105 ? 8.143 -5.563 -22.423 1.00 95.69 105 LYS A O 1
ATOM 824 N N . GLU A 1 106 ? 9.253 -3.619 -22.290 1.00 93.31 106 GLU A N 1
ATOM 825 C CA . GLU A 1 106 ? 9.655 -3.733 -20.881 1.00 93.31 106 GLU A CA 1
ATOM 826 C C . GLU A 1 106 ? 8.447 -3.638 -19.956 1.00 93.31 106 GLU A C 1
ATOM 828 O O . GLU A 1 106 ? 8.313 -4.431 -19.032 1.00 93.31 106 GLU A O 1
ATOM 833 N N . PHE A 1 107 ? 7.533 -2.703 -20.221 1.00 94.69 107 PHE A N 1
ATOM 834 C CA . PHE A 1 107 ? 6.301 -2.615 -19.444 1.00 94.69 107 PHE A CA 1
ATOM 835 C C . PHE A 1 107 ? 5.441 -3.879 -19.601 1.00 94.69 107 PHE A C 1
ATOM 837 O O . PHE A 1 107 ? 5.001 -4.452 -18.607 1.00 94.69 107 PHE A O 1
ATOM 844 N N . LEU A 1 108 ? 5.254 -4.364 -20.833 1.00 97.00 108 LEU A N 1
ATOM 845 C CA . LEU A 1 108 ? 4.498 -5.591 -21.097 1.00 97.00 108 LEU A CA 1
ATOM 846 C C . LEU A 1 108 ? 5.149 -6.832 -20.474 1.00 97.00 108 LEU A C 1
ATOM 848 O O . LEU A 1 108 ? 4.426 -7.693 -19.988 1.00 97.00 108 LEU A O 1
ATOM 852 N N . SER A 1 109 ? 6.481 -6.927 -20.435 1.00 96.19 109 SER A N 1
ATOM 853 C CA . SER A 1 109 ? 7.153 -8.066 -19.796 1.00 96.19 109 SER A CA 1
ATOM 854 C C . SER A 1 109 ? 6.972 -8.077 -18.276 1.00 96.19 109 SER A C 1
ATOM 856 O O . SER A 1 109 ? 6.894 -9.147 -17.679 1.00 96.19 109 SER A O 1
ATOM 858 N N . LEU A 1 110 ? 6.850 -6.909 -17.636 1.00 97.06 110 LEU A N 1
ATOM 859 C CA . LEU A 1 110 ? 6.470 -6.821 -16.224 1.00 97.06 110 LEU A CA 1
ATOM 860 C C . LEU A 1 110 ? 5.031 -7.300 -16.004 1.00 97.06 110 LEU A C 1
ATOM 862 O O . LEU A 1 110 ? 4.782 -8.045 -15.059 1.00 97.06 110 LEU A O 1
ATOM 866 N N . LEU A 1 111 ? 4.101 -6.923 -16.886 1.00 97.44 111 LEU A N 1
ATOM 867 C CA . LEU A 1 111 ? 2.714 -7.391 -16.808 1.00 97.44 111 LEU A CA 1
ATOM 868 C C . LEU A 1 111 ? 2.592 -8.901 -17.039 1.00 97.44 111 LEU A C 1
ATOM 870 O O . LEU A 1 111 ? 1.847 -9.558 -16.322 1.00 97.44 111 LEU A O 1
ATOM 874 N N . ASP A 1 112 ? 3.339 -9.457 -17.991 1.00 97.88 112 ASP A N 1
ATOM 875 C CA . ASP A 1 112 ? 3.371 -10.898 -18.266 1.00 97.88 112 ASP A CA 1
ATOM 876 C C . ASP A 1 112 ? 3.913 -11.691 -17.066 1.00 97.88 112 ASP A C 1
ATOM 878 O O . ASP A 1 112 ? 3.311 -12.670 -16.622 1.00 97.88 112 ASP A O 1
ATOM 882 N N . ARG A 1 113 ? 4.996 -11.195 -16.450 1.00 97.62 113 ARG A N 1
ATOM 883 C CA . ARG A 1 113 ? 5.536 -11.754 -15.201 1.00 97.62 113 ARG A CA 1
ATOM 884 C C . ARG A 1 113 ? 4.514 -11.722 -14.071 1.00 97.62 113 ARG A C 1
ATOM 886 O O . ARG A 1 113 ? 4.376 -12.714 -13.364 1.00 97.62 113 ARG A O 1
ATOM 893 N N . PHE A 1 114 ? 3.806 -10.605 -13.907 1.00 98.00 114 PHE A N 1
ATOM 894 C CA . PHE A 1 114 ? 2.730 -10.500 -12.927 1.00 98.00 114 PHE A CA 1
ATOM 895 C C . PHE A 1 114 ? 1.583 -11.474 -13.236 1.00 98.00 114 PHE A C 1
ATOM 897 O O . PHE A 1 114 ? 1.091 -12.133 -12.328 1.00 98.00 114 PHE A O 1
ATOM 904 N N . GLY A 1 115 ? 1.212 -11.641 -14.509 1.00 97.75 115 GLY A N 1
ATOM 905 C CA . GLY A 1 115 ? 0.191 -12.600 -14.941 1.00 97.75 115 GLY A CA 1
ATOM 906 C C . GLY A 1 115 ? 0.535 -14.066 -14.650 1.00 97.75 115 GLY A C 1
ATOM 907 O O . GLY A 1 115 ? -0.366 -14.895 -14.564 1.00 97.75 115 GLY A O 1
ATOM 908 N N . CYS A 1 116 ? 1.818 -14.381 -14.452 1.00 97.00 116 CYS A N 1
ATOM 909 C CA . CYS A 1 116 ? 2.288 -15.700 -14.021 1.00 97.00 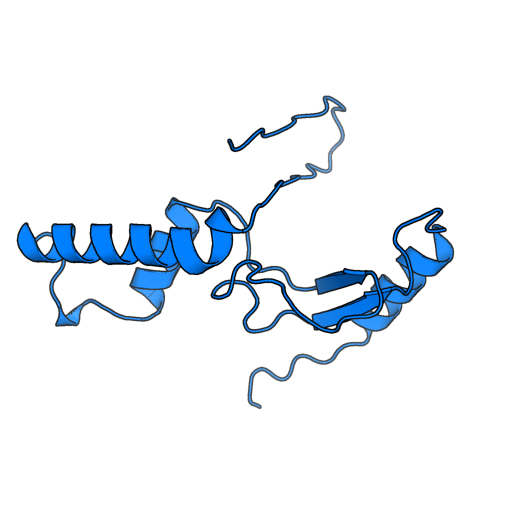116 CYS A CA 1
ATOM 910 C C . CYS A 1 116 ? 2.421 -15.838 -12.492 1.00 97.00 116 CYS A C 1
ATOM 912 O O . CYS A 1 116 ? 2.812 -16.904 -12.014 1.00 97.00 116 CYS A O 1
ATOM 914 N N . CYS A 1 117 ? 2.165 -14.779 -11.717 1.00 95.69 117 CYS A N 1
ATOM 915 C CA . CYS A 1 117 ? 2.282 -14.815 -10.262 1.00 95.69 117 CYS A CA 1
ATOM 916 C C . CYS A 1 117 ? 1.152 -15.652 -9.642 1.00 95.69 117 CYS A C 1
ATOM 918 O O . CYS A 1 117 ? -0.025 -15.466 -9.946 1.00 95.69 117 CYS A O 1
ATOM 920 N N . GLU A 1 118 ? 1.507 -16.557 -8.728 1.00 95.44 118 GLU A N 1
ATOM 921 C CA . GLU A 1 118 ? 0.545 -17.349 -7.959 1.00 95.44 118 GLU A CA 1
ATOM 922 C C . GLU A 1 118 ? 0.352 -16.767 -6.552 1.00 95.44 118 GLU A C 1
ATOM 924 O O . GLU A 1 118 ? 1.184 -16.955 -5.660 1.00 95.44 118 GLU A O 1
ATOM 929 N N . GLN A 1 119 ? -0.789 -16.122 -6.308 1.00 93.75 119 GLN A N 1
ATOM 930 C CA . GLN A 1 119 ? -1.168 -15.670 -4.968 1.00 93.75 119 GLN A CA 1
ATOM 931 C C . GLN A 1 119 ? -1.872 -16.791 -4.193 1.00 93.75 119 GLN A C 1
ATOM 933 O O . GLN A 1 119 ? -3.015 -17.156 -4.468 1.00 93.75 119 GLN A O 1
ATOM 938 N N . ARG A 1 120 ? -1.186 -17.345 -3.188 1.00 94.94 120 ARG A N 1
ATOM 939 C CA . ARG A 1 120 ? -1.682 -18.503 -2.416 1.00 94.94 120 ARG A CA 1
ATOM 940 C C . ARG A 1 120 ? -2.537 -18.137 -1.208 1.00 94.94 120 ARG A C 1
ATOM 942 O O . ARG A 1 120 ? -3.196 -19.007 -0.650 1.00 94.94 120 ARG A O 1
ATOM 949 N N . PHE A 1 121 ? -2.535 -16.867 -0.801 1.00 91.06 121 PHE A N 1
ATOM 950 C CA . PHE A 1 121 ? -3.333 -16.345 0.318 1.00 91.06 121 PHE A CA 1
ATOM 951 C C . PHE A 1 121 ? -3.287 -17.225 1.586 1.00 91.06 121 PHE A C 1
ATOM 953 O O . PHE A 1 121 ? -4.296 -17.413 2.261 1.00 91.06 121 PHE A O 1
ATOM 960 N N . GLY A 1 122 ? -2.111 -17.784 1.893 1.00 91.88 122 GLY A N 1
ATOM 961 C C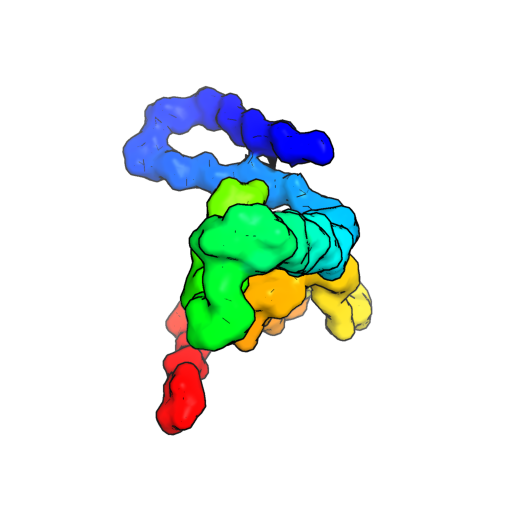A . GLY A 1 122 ? -1.894 -18.622 3.077 1.00 91.88 122 GLY A CA 1
ATOM 962 C C . GLY A 1 122 ? -2.382 -20.074 2.976 1.00 91.88 122 GLY A C 1
ATOM 963 O O . GLY A 1 122 ? -2.457 -20.731 4.011 1.00 91.88 122 GLY A O 1
ATOM 964 N N . LYS A 1 123 ? -2.714 -20.568 1.776 1.00 87.81 123 LYS A N 1
ATOM 965 C CA . LYS A 1 123 ? -3.014 -21.984 1.500 1.00 87.81 123 LYS A CA 1
ATOM 966 C C . LYS A 1 123 ? -1.783 -22.778 1.070 1.00 87.81 123 LYS A C 1
ATOM 968 O O . LYS A 1 123 ? -0.894 -22.193 0.407 1.00 87.81 123 LYS A O 1
#

Organism: Timema poppense (NCBI:txid170557)

Mean predicted aligned error: 6.99 Å

pLDDT: mean 86.48, std 17.29, range [23.09, 98.0]

Secondary structure (DSSP, 8-state):
-----------S---------GGGTHHHHHHHHHHHHHHHHTTSS-GGG--HHHHHHHHHHHS--PPPSEEEEESS----TT--TTGGGG-EEEEES-STT--HHHHHHHHHHHHT----TT-